Protein AF-A0A127FD53-F1 (afdb_monomer)

Mean predicted aligned error: 14.06 Å

pLDDT: mean 84.42, std 16.57, range [41.66, 98.06]

Foldseek 3Di:
DDDPDPDPDDDDDLVRLVVLLVVCVVPNLVVSCVVVVHDSVSSVVSVVCVVVVNRPDPPCPPPCPPVVVVVVVVVVVVVVVVVVVVVVVVVVVVVVVVVVVVD

Nearest PDB structures (foldseek):
  7trv-assembly1_B  TM=3.848E-01  e=1.636E-01  Yersinia pestis CO92
  6m5f-assembly1_C  TM=4.734E-01  e=6.173E-01  Pseudomonas aeruginosa PAO1
  3fzv-assembly1_B  TM=4.806E-01  e=1.697E+00  Pseudomonas aeruginosa PAO1
  6m5f-assembly1_B  TM=4.598E-01  e=1.496E+00  Pseudomonas aeruginosa PAO1
  1ixc-assembly1_A-2  TM=3.747E-01  e=1.024E+00  Cupriavidus necator

Structure (mmCIF, N/CA/C/O backbone):
data_AF-A0A127FD53-F1
#
_entry.id   AF-A0A127FD53-F1
#
loop_
_atom_site.group_PDB
_atom_site.id
_atom_site.type_symbol
_atom_site.label_atom_id
_atom_site.label_alt_id
_atom_site.label_comp_id
_atom_site.label_asym_id
_atom_site.label_entity_id
_atom_site.label_seq_id
_atom_site.pdbx_PDB_ins_code
_atom_site.Cartn_x
_atom_site.Cartn_y
_atom_site.Cartn_z
_atom_site.occupancy
_atom_site.B_iso_or_equiv
_atom_site.auth_seq_id
_atom_site.auth_comp_id
_atom_site.auth_asym_id
_atom_site.auth_atom_id
_atom_site.pdbx_PDB_model_num
ATOM 1 N N . MET A 1 1 ? -21.774 18.612 27.435 1.00 41.66 1 MET A N 1
ATOM 2 C CA . MET A 1 1 ? -20.380 18.190 27.164 1.00 41.66 1 MET A CA 1
ATOM 3 C C . MET A 1 1 ? -20.249 16.727 27.587 1.00 41.66 1 MET A C 1
ATOM 5 O O . MET A 1 1 ? -20.271 16.458 28.780 1.00 41.66 1 MET A O 1
ATOM 9 N N . GLY A 1 2 ? -20.265 15.774 26.648 1.00 51.47 2 GLY A N 1
ATOM 10 C CA . GLY A 1 2 ? -20.231 14.339 26.970 1.00 51.47 2 GLY A CA 1
ATOM 11 C C . GLY A 1 2 ? -18.857 13.912 27.490 1.00 51.47 2 GLY A C 1
ATOM 12 O O . GLY A 1 2 ? -17.844 14.221 26.864 1.00 51.47 2 GLY A O 1
ATOM 13 N N . LYS A 1 3 ? -18.821 13.231 28.638 1.00 46.91 3 LYS A N 1
ATOM 14 C CA . LYS A 1 3 ? -17.598 12.670 29.226 1.00 46.91 3 LYS A CA 1
ATOM 15 C C . LYS A 1 3 ? -17.013 11.642 28.248 1.00 46.91 3 LYS A C 1
ATOM 17 O O . LYS A 1 3 ? -17.686 10.682 27.886 1.00 46.91 3 LYS A O 1
ATOM 22 N N . LYS A 1 4 ? -15.782 11.862 27.774 1.00 55.62 4 LYS A N 1
ATOM 23 C CA . LYS A 1 4 ? -15.025 10.849 27.026 1.00 55.62 4 LYS A CA 1
ATOM 24 C C . LYS A 1 4 ? -14.518 9.824 28.038 1.00 55.62 4 LYS A C 1
ATOM 26 O O . LYS A 1 4 ? -13.515 10.063 28.700 1.00 55.62 4 LYS A O 1
ATOM 31 N N . GLU A 1 5 ? -15.242 8.720 28.171 1.00 54.03 5 GLU A N 1
ATOM 32 C CA . GLU A 1 5 ? -14.793 7.540 28.911 1.00 54.03 5 GLU A CA 1
ATOM 33 C C . GLU A 1 5 ? -13.455 7.056 28.326 1.00 54.03 5 GLU A C 1
ATOM 35 O O . GLU A 1 5 ? -13.341 6.817 27.118 1.00 54.03 5 GLU A O 1
ATOM 40 N N . TYR A 1 6 ? -12.425 6.939 29.167 1.00 51.41 6 TYR A N 1
ATOM 41 C CA . TYR A 1 6 ? -11.126 6.402 28.768 1.00 51.41 6 TYR A CA 1
ATOM 42 C C . TYR A 1 6 ? -11.281 4.902 28.511 1.00 51.41 6 TYR A C 1
ATOM 44 O O . TYR A 1 6 ? -11.308 4.092 29.435 1.00 51.41 6 TYR A O 1
ATOM 52 N N . THR A 1 7 ? -11.432 4.523 27.242 1.00 61.31 7 THR A N 1
ATOM 53 C CA . THR A 1 7 ? -11.467 3.109 26.870 1.00 61.31 7 THR A CA 1
ATOM 54 C C . THR A 1 7 ? -10.027 2.594 26.828 1.00 61.31 7 THR A C 1
ATOM 56 O O . THR A 1 7 ? -9.225 3.148 26.070 1.00 61.31 7 THR A O 1
ATOM 59 N N . PRO A 1 8 ? -9.666 1.560 27.608 1.00 62.12 8 PRO A N 1
ATOM 60 C CA . PRO A 1 8 ? -8.323 0.998 27.568 1.00 62.12 8 PRO A CA 1
ATOM 61 C C . PRO A 1 8 ? -7.976 0.560 26.141 1.00 62.12 8 PRO A C 1
ATOM 63 O O . PRO A 1 8 ? -8.807 -0.007 25.425 1.00 62.12 8 PRO A O 1
ATOM 66 N N . ASN A 1 9 ? -6.745 0.852 25.719 1.00 68.06 9 ASN A N 1
ATOM 67 C CA . ASN A 1 9 ? -6.276 0.560 24.371 1.00 68.06 9 ASN A CA 1
ATOM 68 C C . ASN A 1 9 ? -6.215 -0.962 24.161 1.00 68.06 9 ASN A C 1
ATOM 70 O O . ASN A 1 9 ? -5.305 -1.628 24.653 1.00 68.06 9 ASN A O 1
ATOM 74 N N . ARG A 1 10 ? -7.204 -1.521 23.454 1.00 77.38 10 ARG A N 1
ATOM 75 C CA . ARG A 1 10 ? -7.226 -2.947 23.107 1.00 77.38 10 ARG A CA 1
ATOM 76 C C . ARG A 1 10 ? -6.078 -3.251 22.149 1.00 77.38 10 ARG A C 1
ATOM 78 O O . ARG A 1 10 ? -6.063 -2.764 21.019 1.00 77.38 10 ARG A O 1
ATOM 85 N N . GLN A 1 11 ? -5.142 -4.076 22.602 1.00 83.81 11 GLN A N 1
ATOM 86 C CA . GLN A 1 11 ? -4.079 -4.609 21.762 1.00 83.81 11 GLN A CA 1
ATOM 87 C C . GLN A 1 11 ? -4.571 -5.868 21.052 1.00 83.81 11 GLN A C 1
ATOM 89 O O . GLN A 1 11 ? -5.233 -6.713 21.648 1.00 83.81 11 GLN A O 1
ATOM 94 N N . TYR A 1 12 ? -4.251 -5.971 19.767 1.00 88.00 12 TYR A N 1
ATOM 95 C CA . TYR A 1 12 ? -4.580 -7.122 18.935 1.00 88.00 12 TYR A CA 1
ATOM 96 C C . TYR A 1 12 ? -3.293 -7.654 18.319 1.00 88.00 12 TYR A C 1
ATOM 98 O O . TYR A 1 12 ? -2.453 -6.852 17.888 1.00 88.00 12 TYR A O 1
ATOM 106 N N . THR A 1 13 ? -3.162 -8.978 18.258 1.00 90.62 13 THR A N 1
ATOM 107 C CA . THR A 1 13 ? -2.038 -9.631 17.579 1.00 90.62 13 THR A CA 1
ATOM 108 C C . THR A 1 13 ? -2.111 -9.392 16.073 1.00 90.62 13 THR A C 1
ATOM 110 O O . THR A 1 13 ? -3.164 -9.025 15.539 1.00 90.62 13 THR A O 1
ATOM 113 N N . ASP A 1 14 ? -0.994 -9.550 15.373 1.00 89.00 14 ASP A N 1
ATOM 114 C CA . ASP A 1 14 ? -0.957 -9.295 13.933 1.00 89.00 14 ASP A CA 1
ATOM 115 C C . ASP A 1 14 ? -1.724 -10.361 13.150 1.00 89.00 14 ASP A C 1
ATOM 117 O O . ASP A 1 14 ? -2.447 -10.024 12.211 1.00 89.00 14 ASP A O 1
ATOM 121 N N . GLU A 1 15 ? -1.709 -11.606 13.618 1.00 89.38 15 GLU A N 1
ATOM 122 C CA . GLU A 1 15 ? -2.513 -12.702 13.075 1.00 89.38 15 GLU A CA 1
ATOM 123 C C . GLU A 1 15 ? -4.005 -12.367 13.162 1.00 89.38 15 GLU A C 1
A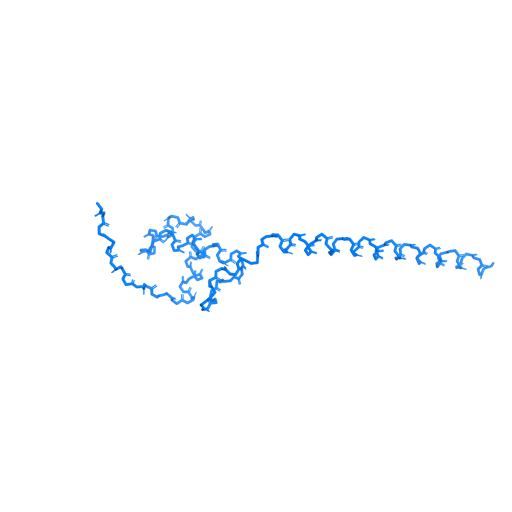TOM 125 O O . GLU A 1 15 ? -4.741 -12.509 12.186 1.00 89.38 15 GLU A O 1
ATOM 130 N N . PHE A 1 16 ? -4.451 -11.828 14.304 1.00 94.00 16 PHE A N 1
ATOM 131 C CA . PHE A 1 16 ? -5.842 -11.417 14.476 1.00 94.00 16 PHE A CA 1
ATOM 132 C C . PHE A 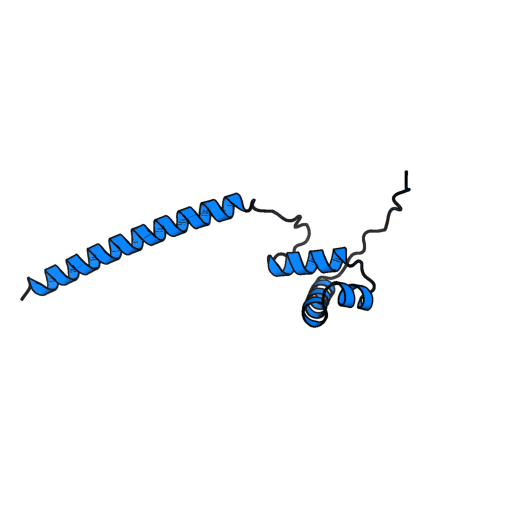1 16 ? -6.227 -10.290 13.513 1.00 94.00 16 PHE A C 1
ATOM 134 O O . PHE A 1 16 ? -7.318 -10.300 12.942 1.00 94.00 16 PHE A O 1
ATOM 141 N N . LYS A 1 17 ? -5.335 -9.316 13.296 1.00 93.75 17 LYS A N 1
ATOM 142 C CA . LYS A 1 17 ? -5.570 -8.223 12.339 1.00 93.75 17 LYS A CA 1
ATOM 143 C C . LYS A 1 17 ? -5.697 -8.751 10.911 1.00 93.75 17 LYS A C 1
ATOM 145 O O . LYS A 1 17 ? -6.575 -8.291 10.181 1.00 93.75 17 LYS A O 1
ATOM 150 N N . ILE A 1 18 ? -4.839 -9.694 10.517 1.00 94.06 18 ILE A N 1
ATOM 151 C CA . ILE A 1 18 ? -4.847 -10.314 9.186 1.00 94.06 18 ILE A CA 1
ATOM 152 C C . ILE A 1 18 ? -6.160 -11.071 8.965 1.00 94.06 18 ILE A C 1
ATOM 154 O O . ILE A 1 18 ? -6.853 -10.821 7.975 1.00 94.06 18 ILE A O 1
ATOM 158 N N . GLU A 1 19 ? -6.557 -11.919 9.913 1.00 95.94 19 GLU A N 1
ATOM 159 C CA . GLU A 1 19 ? -7.810 -12.674 9.822 1.00 95.94 19 GLU A CA 1
ATOM 160 C C . GLU A 1 19 ? -9.041 -11.756 9.836 1.00 95.94 19 GLU A C 1
ATOM 162 O O . GLU A 1 19 ? -9.990 -11.964 9.076 1.00 95.94 19 GLU A O 1
ATOM 167 N N . ALA A 1 20 ? -9.012 -10.667 10.609 1.00 96.25 20 ALA A N 1
ATOM 168 C CA . ALA A 1 20 ? -10.081 -9.673 10.597 1.00 96.25 20 ALA A CA 1
ATOM 169 C C . ALA A 1 20 ? -10.238 -8.990 9.229 1.00 96.25 20 ALA A C 1
ATOM 171 O O . ALA A 1 20 ? -11.364 -8.762 8.774 1.00 96.25 20 ALA A O 1
ATOM 172 N N . VAL A 1 21 ? -9.129 -8.684 8.549 1.00 96.50 21 VAL A N 1
ATOM 173 C CA . VAL A 1 21 ? -9.153 -8.130 7.187 1.00 96.50 21 VAL A CA 1
ATOM 174 C C . VAL A 1 21 ? -9.650 -9.164 6.178 1.00 96.50 21 VAL A C 1
ATOM 176 O O . VAL A 1 21 ? -10.478 -8.825 5.331 1.00 96.50 21 VAL A O 1
ATOM 179 N N . ARG A 1 22 ? -9.214 -10.423 6.286 1.00 96.69 22 ARG A N 1
ATOM 180 C CA . ARG A 1 22 ? -9.678 -11.525 5.428 1.00 96.69 22 ARG A CA 1
ATOM 181 C C . ARG A 1 22 ? -11.187 -11.742 5.548 1.00 96.69 22 ARG A C 1
ATOM 183 O O . ARG A 1 22 ? -11.888 -11.864 4.540 1.00 96.69 22 ARG A O 1
ATOM 190 N N . LEU A 1 23 ? -11.705 -11.720 6.775 1.00 97.44 23 LEU A N 1
ATOM 191 C CA . LEU A 1 23 ? -13.137 -11.797 7.035 1.00 97.44 23 LEU A CA 1
ATOM 192 C C . LEU A 1 23 ? -13.867 -10.587 6.440 1.00 97.44 23 LEU A C 1
ATOM 194 O O . LEU A 1 23 ? -14.862 -10.754 5.737 1.00 97.44 23 LEU A O 1
ATOM 198 N N . ALA A 1 24 ? -13.355 -9.373 6.655 1.00 96.69 24 ALA A N 1
ATOM 199 C CA . ALA A 1 24 ? -13.942 -8.152 6.105 1.00 96.69 24 ALA A CA 1
ATOM 200 C C . ALA A 1 24 ? -13.970 -8.131 4.569 1.00 96.69 24 ALA A C 1
ATOM 202 O O . ALA A 1 24 ? -14.905 -7.575 3.996 1.00 96.69 24 ALA A O 1
ATOM 203 N N . ALA A 1 25 ? -12.994 -8.750 3.901 1.00 95.88 25 ALA A N 1
ATOM 204 C CA . ALA A 1 25 ? -13.000 -8.919 2.449 1.00 95.88 25 ALA A CA 1
ATOM 205 C C . ALA A 1 25 ? -14.107 -9.875 1.970 1.00 95.88 25 ALA A C 1
ATOM 207 O O . ALA A 1 25 ? -14.630 -9.698 0.876 1.00 95.88 25 ALA A O 1
ATOM 208 N N . SER A 1 26 ? -14.484 -10.851 2.800 1.00 96.94 26 SER A N 1
ATOM 209 C CA . SER A 1 26 ? -15.482 -11.871 2.457 1.00 96.94 26 SER A CA 1
ATOM 210 C C . SER A 1 26 ? -16.918 -11.414 2.730 1.00 96.94 26 SER A C 1
ATOM 212 O O . SER A 1 26 ? -17.809 -11.673 1.930 1.00 96.94 26 SER A O 1
ATOM 214 N N . ILE A 1 27 ? -17.157 -10.745 3.865 1.00 96.25 27 ILE A N 1
ATOM 215 C CA . ILE A 1 27 ? -18.516 -10.405 4.337 1.00 96.25 27 ILE A CA 1
ATOM 216 C C . ILE A 1 27 ? -18.754 -8.902 4.528 1.00 96.25 27 ILE A C 1
ATOM 218 O O . ILE A 1 27 ? -19.819 -8.493 4.981 1.00 96.25 27 ILE A O 1
ATOM 222 N N . GLY A 1 28 ? -17.772 -8.062 4.205 1.00 93.75 28 GLY A N 1
ATOM 223 C CA . GLY A 1 28 ? -17.821 -6.621 4.432 1.00 93.75 28 GLY A CA 1
ATOM 224 C C . GLY A 1 28 ? -17.382 -6.207 5.842 1.00 93.75 28 GLY A C 1
ATOM 225 O O . GLY A 1 28 ? -17.460 -6.962 6.813 1.00 93.75 28 GLY A O 1
ATOM 226 N N . GLY A 1 29 ? -16.921 -4.958 5.972 1.00 92.25 29 GLY A N 1
ATOM 227 C CA . GLY A 1 29 ? -16.303 -4.456 7.206 1.00 92.25 29 GLY A CA 1
ATOM 228 C C . GLY A 1 29 ? -17.244 -4.368 8.414 1.00 92.25 29 GLY A C 1
ATOM 229 O O . GLY A 1 29 ? -16.830 -4.679 9.527 1.00 92.25 29 GLY A O 1
ATOM 230 N N . ASN A 1 30 ? -18.508 -3.977 8.217 1.00 94.81 30 ASN A N 1
ATOM 231 C CA . ASN A 1 30 ? -19.484 -3.878 9.312 1.00 94.81 30 ASN A CA 1
ATOM 232 C C . ASN A 1 30 ? -19.929 -5.270 9.821 1.00 94.81 30 ASN A C 1
ATOM 234 O O . ASN A 1 30 ? -19.820 -5.513 11.024 1.00 94.81 30 ASN A O 1
ATOM 238 N N . PRO A 1 31 ? -20.316 -6.230 8.955 1.00 96.94 31 PRO A N 1
ATOM 239 C CA . PRO A 1 31 ? -20.583 -7.602 9.395 1.00 96.94 31 PRO A CA 1
ATOM 240 C C . PRO A 1 31 ? -19.384 -8.274 10.079 1.00 96.94 31 PRO A C 1
ATOM 242 O O . PRO A 1 31 ? -19.558 -8.914 11.116 1.00 96.94 31 PRO A O 1
ATOM 245 N N . ALA A 1 32 ? -18.164 -8.073 9.566 1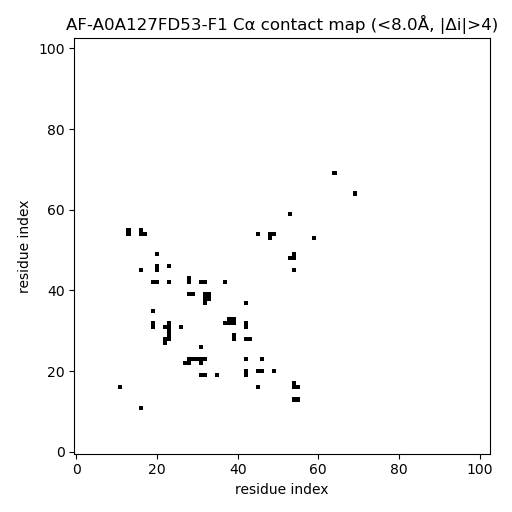.00 97.12 32 ALA A N 1
ATOM 246 C CA . ALA A 1 32 ? -16.947 -8.587 10.196 1.00 97.12 32 ALA A CA 1
ATOM 247 C C . ALA A 1 32 ? -16.713 -7.993 11.594 1.00 97.12 32 ALA A C 1
ATOM 249 O O . ALA A 1 32 ? -16.456 -8.735 12.537 1.00 97.12 32 ALA A O 1
ATOM 250 N N . ALA A 1 33 ? -16.870 -6.676 11.757 1.00 95.94 33 ALA A N 1
ATOM 251 C CA . ALA A 1 33 ? -16.723 -6.008 13.049 1.00 95.94 33 ALA A CA 1
ATOM 252 C C . ALA A 1 33 ? -17.710 -6.539 14.101 1.00 95.94 33 ALA A C 1
ATOM 254 O O . ALA A 1 33 ? -17.305 -6.854 15.220 1.00 95.94 33 ALA A O 1
ATOM 255 N N . LYS A 1 34 ? -18.986 -6.712 13.720 1.00 96.75 34 LYS A N 1
ATOM 256 C CA . LYS A 1 34 ? -20.014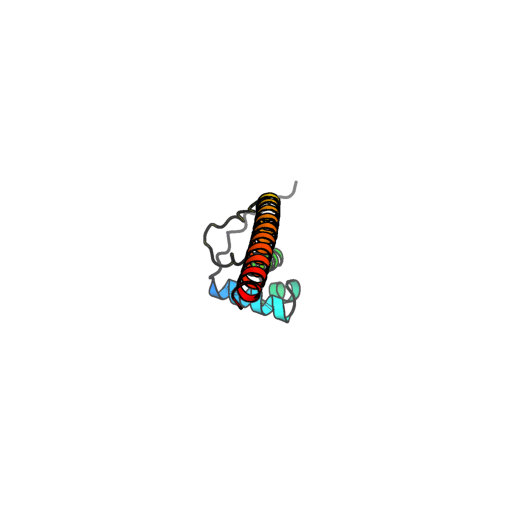 -7.297 14.594 1.00 96.75 34 LYS A CA 1
ATOM 257 C C . LYS A 1 34 ? -19.667 -8.727 15.003 1.00 96.75 34 LYS A C 1
ATOM 259 O O . LYS A 1 34 ? -19.756 -9.051 16.181 1.00 96.75 34 LYS A O 1
ATOM 264 N N . ARG A 1 35 ? -19.235 -9.561 14.051 1.00 96.62 35 ARG A N 1
ATOM 265 C CA . ARG A 1 35 ? -18.867 -10.963 14.308 1.00 96.62 35 ARG A CA 1
ATOM 266 C C . ARG A 1 35 ? -17.647 -11.099 15.221 1.00 96.62 35 ARG A C 1
ATOM 268 O O . ARG A 1 35 ? -17.592 -12.028 16.015 1.00 96.62 35 ARG A O 1
ATOM 275 N N . LEU A 1 36 ? -16.687 -10.184 15.107 1.00 95.00 36 LEU A N 1
ATOM 276 C CA . LEU A 1 36 ? -15.455 -10.178 15.899 1.00 95.00 36 LEU A CA 1
ATOM 277 C C . LEU A 1 36 ? -15.588 -9.434 17.238 1.00 95.00 36 LEU A C 1
ATOM 279 O O . LEU A 1 36 ? -14.660 -9.465 18.040 1.00 95.00 36 LEU A O 1
ATOM 283 N N . GLY A 1 37 ? -16.701 -8.736 17.486 1.00 94.38 37 GLY A N 1
ATOM 284 C CA . GLY A 1 37 ? -16.898 -7.959 18.716 1.00 94.38 37 GLY A CA 1
ATOM 285 C C . GLY A 1 37 ? -15.944 -6.764 18.859 1.00 94.38 37 GLY A C 1
ATOM 286 O O . GLY A 1 37 ? -15.623 -6.347 19.979 1.00 94.38 37 GLY A O 1
ATOM 287 N N . ILE A 1 38 ? -15.470 -6.211 17.738 1.00 93.69 38 ILE A N 1
ATOM 288 C CA . ILE A 1 38 ? -14.542 -5.072 17.706 1.00 93.69 38 ILE A CA 1
ATOM 289 C C . ILE A 1 38 ? -15.170 -3.860 17.009 1.00 93.69 38 ILE A C 1
ATOM 291 O O . ILE A 1 38 ? -16.083 -4.018 16.197 1.00 93.69 38 ILE A O 1
ATOM 295 N N . PRO A 1 39 ? -14.693 -2.633 17.283 1.00 93.00 39 PRO A N 1
ATOM 296 C CA . PRO A 1 39 ? -15.220 -1.444 16.625 1.00 93.00 39 PRO A CA 1
ATOM 297 C C . PRO A 1 39 ? -15.072 -1.506 15.098 1.00 93.00 39 PRO A C 1
ATOM 299 O O . PRO A 1 39 ? -14.015 -1.851 14.566 1.00 93.00 39 PRO A O 1
ATOM 302 N N . GLN A 1 40 ? -16.111 -1.089 14.371 1.00 92.81 40 GLN A N 1
ATOM 303 C CA . GLN A 1 40 ? -16.082 -1.022 12.904 1.00 92.81 40 GLN A CA 1
ATOM 304 C C . GLN A 1 40 ? -14.952 -0.118 12.386 1.00 92.81 40 GLN A C 1
ATOM 306 O O . GLN A 1 40 ? -14.330 -0.410 11.360 1.00 92.81 40 GLN A O 1
ATOM 311 N N . SER A 1 41 ? -14.656 0.968 13.102 1.00 89.75 41 SER A N 1
ATOM 312 C CA . SER A 1 41 ? -13.546 1.871 12.788 1.00 89.75 41 SER A CA 1
ATOM 313 C C . SER A 1 41 ? -12.194 1.151 12.814 1.00 89.75 41 SER A C 1
ATOM 315 O O . SER A 1 41 ? -11.353 1.409 11.953 1.00 89.75 41 SER A O 1
ATOM 317 N N . THR A 1 42 ? -12.005 0.197 13.730 1.00 92.19 42 THR A N 1
ATOM 318 C CA . THR A 1 42 ? -10.803 -0.640 13.823 1.00 92.19 42 THR A CA 1
ATOM 319 C C . THR A 1 42 ? -10.641 -1.509 12.578 1.00 92.19 42 THR A C 1
ATOM 321 O O . THR A 1 42 ? -9.599 -1.440 11.926 1.00 92.19 42 THR A O 1
ATOM 324 N N . VAL A 1 43 ? -11.687 -2.245 12.186 1.00 94.75 43 VAL A N 1
ATOM 325 C CA . VAL A 1 43 ? -11.672 -3.086 10.972 1.00 94.75 43 VAL A CA 1
ATOM 326 C C . VAL A 1 43 ? -11.435 -2.239 9.726 1.00 94.75 43 VAL A C 1
ATOM 328 O O . VAL A 1 43 ? -10.593 -2.570 8.896 1.00 94.75 43 VAL A O 1
ATOM 331 N N . THR A 1 44 ? -12.124 -1.103 9.613 1.00 92.31 44 THR A N 1
ATOM 332 C CA . THR A 1 44 ? -11.982 -0.187 8.472 1.00 92.31 44 THR A CA 1
ATOM 333 C C . THR A 1 44 ? -10.549 0.340 8.361 1.00 92.31 44 THR A C 1
ATOM 335 O O . THR A 1 44 ? -9.978 0.379 7.270 1.00 92.31 44 THR A O 1
ATOM 338 N N . ASN A 1 45 ? -9.929 0.694 9.491 1.00 91.56 45 ASN A N 1
ATOM 339 C CA . ASN A 1 45 ? -8.537 1.125 9.526 1.00 91.56 45 ASN A CA 1
ATOM 340 C C . ASN A 1 45 ? -7.573 0.002 9.111 1.00 91.56 45 ASN A C 1
ATOM 342 O O . ASN A 1 45 ? -6.648 0.257 8.343 1.00 91.56 45 ASN A O 1
ATOM 346 N N . TRP A 1 46 ? -7.789 -1.233 9.568 1.00 94.31 46 TRP A N 1
ATOM 347 C CA . TRP A 1 46 ? -6.957 -2.375 9.175 1.00 94.31 46 TRP A CA 1
ATOM 348 C C . TRP A 1 46 ? -7.104 -2.732 7.700 1.00 94.31 46 TRP A C 1
ATOM 350 O O . TRP A 1 46 ? -6.093 -2.938 7.038 1.00 94.31 46 TRP A O 1
ATOM 360 N N . VAL A 1 47 ? -8.318 -2.704 7.144 1.00 93.56 47 VAL A N 1
ATOM 361 C CA . VAL A 1 47 ? -8.538 -2.901 5.700 1.00 93.56 47 VAL A CA 1
ATOM 362 C C . VAL A 1 47 ? -7.793 -1.833 4.897 1.00 93.56 47 VAL A C 1
ATOM 364 O O . VAL A 1 47 ? -7.121 -2.147 3.916 1.00 93.56 47 VAL A O 1
ATOM 367 N N . ARG A 1 48 ? -7.848 -0.566 5.329 1.00 91.38 48 ARG A N 1
ATOM 368 C CA . ARG A 1 48 ? -7.101 0.526 4.689 1.00 91.38 48 ARG A CA 1
ATOM 369 C C . ARG A 1 48 ? -5.584 0.315 4.770 1.00 91.38 48 ARG A C 1
ATOM 371 O O . ARG A 1 48 ? -4.904 0.494 3.766 1.00 91.38 48 ARG A O 1
ATOM 378 N N . ARG A 1 49 ? -5.055 -0.065 5.939 1.00 89.19 49 ARG A N 1
ATOM 379 C CA . ARG A 1 49 ? -3.620 -0.357 6.134 1.00 89.19 49 ARG A CA 1
ATOM 380 C C . ARG A 1 49 ? -3.160 -1.571 5.330 1.00 89.19 49 ARG A C 1
ATOM 382 O O . ARG A 1 49 ? -2.083 -1.529 4.755 1.00 89.19 49 ARG A O 1
ATOM 389 N N . SER A 1 50 ? -3.991 -2.606 5.233 1.00 90.94 50 SER A N 1
ATOM 390 C CA . SER A 1 50 ? -3.729 -3.790 4.411 1.00 90.94 50 SER A CA 1
ATOM 391 C C . SER A 1 50 ? -3.598 -3.429 2.932 1.00 90.94 50 SER A C 1
ATOM 393 O O . SER A 1 50 ? -2.607 -3.794 2.311 1.00 90.94 50 SER A O 1
ATOM 395 N N . LYS A 1 51 ? -4.517 -2.614 2.390 1.00 87.31 51 LYS A N 1
ATOM 396 C CA . LYS A 1 51 ? -4.424 -2.105 1.007 1.00 87.31 51 LYS A CA 1
ATOM 397 C C . LYS A 1 51 ? -3.178 -1.253 0.754 1.00 87.31 51 LYS A C 1
ATOM 399 O O . LYS A 1 51 ? -2.699 -1.201 -0.370 1.00 87.31 51 LYS A O 1
ATOM 404 N N . ALA A 1 52 ? -2.677 -0.579 1.786 1.00 84.62 52 ALA A N 1
ATOM 405 C CA . ALA A 1 52 ? -1.456 0.217 1.723 1.00 84.62 52 ALA A CA 1
ATOM 406 C C . ALA A 1 52 ? -0.174 -0.599 1.991 1.00 84.62 52 ALA A C 1
ATOM 408 O O . ALA A 1 52 ? 0.901 -0.012 1.996 1.00 84.62 52 ALA A O 1
ATOM 409 N N . GLY A 1 53 ? -0.269 -1.908 2.264 1.00 84.81 53 GLY A N 1
ATOM 410 C CA . GLY A 1 53 ? 0.884 -2.755 2.593 1.00 84.81 53 GLY A CA 1
ATOM 411 C C . GLY A 1 53 ? 1.503 -2.500 3.973 1.00 84.81 53 GLY A C 1
ATOM 412 O O . GLY A 1 53 ? 2.591 -2.983 4.241 1.00 84.81 53 GLY A O 1
ATOM 413 N N . THR A 1 54 ? 0.824 -1.760 4.857 1.00 84.62 54 THR A N 1
ATOM 414 C CA . THR A 1 54 ? 1.353 -1.319 6.168 1.00 84.62 54 THR A CA 1
ATOM 415 C C . THR A 1 54 ? 0.625 -1.955 7.356 1.00 84.62 54 THR A C 1
ATOM 417 O O . THR A 1 54 ? 0.623 -1.419 8.471 1.00 84.62 54 THR A O 1
ATOM 420 N N . LEU A 1 55 ? -0.082 -3.070 7.149 1.00 83.88 55 LEU A N 1
ATOM 421 C CA . LEU A 1 55 ? -0.700 -3.829 8.241 1.00 83.88 55 LEU A CA 1
ATOM 422 C C . LEU A 1 55 ? 0.384 -4.631 8.979 1.00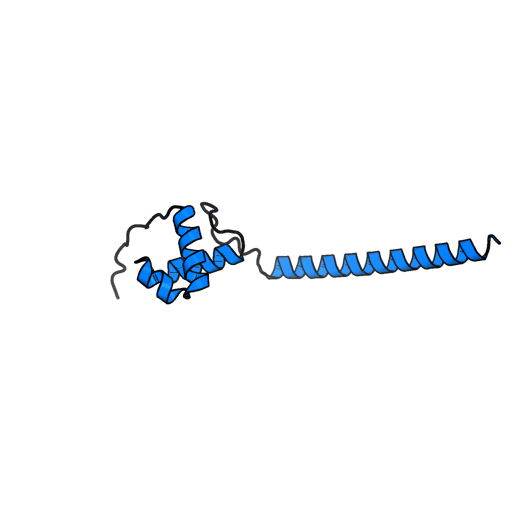 83.88 55 LEU A C 1
ATOM 424 O O . LEU A 1 55 ? 1.103 -5.384 8.341 1.00 83.88 55 LEU A O 1
ATOM 428 N N . GLY A 1 56 ? 0.489 -4.480 10.303 1.00 72.62 56 GLY A N 1
ATOM 429 C CA . GLY A 1 56 ? 1.478 -5.198 11.126 1.00 72.62 56 GLY A CA 1
ATOM 430 C C . GLY A 1 56 ? 2.710 -4.379 11.517 1.00 72.62 56 GLY A C 1
ATOM 431 O O . GLY A 1 56 ? 3.387 -4.738 12.466 1.00 72.62 56 GLY A O 1
ATOM 432 N N . GLU A 1 57 ? 2.962 -3.221 10.896 1.00 67.19 57 GLU A N 1
ATOM 433 C CA . GLU A 1 57 ? 4.041 -2.333 11.354 1.00 67.19 57 GLU A CA 1
ATOM 434 C C . GLU A 1 57 ? 3.683 -1.697 12.719 1.00 67.19 57 GLU A C 1
ATOM 436 O O . GLU A 1 57 ? 2.684 -0.951 12.806 1.00 67.19 57 GLU A O 1
ATOM 441 N N . PRO A 1 58 ? 4.452 -1.972 13.797 1.00 49.38 58 PRO A N 1
ATOM 442 C CA . PRO A 1 58 ? 4.277 -1.324 15.091 1.00 49.38 58 PRO A CA 1
ATOM 443 C C . PRO A 1 58 ? 4.673 0.149 14.964 1.00 49.38 58 PRO A C 1
ATOM 445 O O . PRO A 1 58 ? 5.740 0.470 14.455 1.00 49.38 58 PRO A O 1
ATOM 448 N N . GLY A 1 59 ? 3.815 1.072 15.400 1.00 52.31 59 GLY A N 1
ATOM 449 C CA . GLY A 1 59 ? 4.154 2.502 15.392 1.00 52.31 59 GLY A CA 1
ATOM 450 C C . GLY A 1 59 ? 4.086 3.199 14.028 1.00 52.31 59 GLY A C 1
ATOM 451 O O . GLY A 1 59 ? 4.308 4.407 13.975 1.00 52.31 59 GLY A O 1
ATOM 452 N N . ALA A 1 60 ? 3.681 2.511 12.954 1.00 45.78 60 ALA A N 1
ATOM 453 C CA . ALA A 1 60 ? 3.304 3.168 11.708 1.00 45.78 60 ALA A CA 1
ATOM 454 C C . ALA A 1 60 ? 1.972 3.915 11.905 1.00 45.78 60 ALA A C 1
ATOM 456 O O . ALA A 1 60 ? 0.888 3.474 11.499 1.00 45.78 60 ALA A O 1
ATOM 457 N N . ALA A 1 61 ? 2.048 5.097 12.528 1.00 48.28 61 ALA A N 1
ATOM 458 C CA . ALA A 1 61 ? 1.209 6.207 12.104 1.00 48.28 61 ALA A CA 1
ATOM 459 C C . ALA A 1 61 ? 1.232 6.207 10.571 1.00 48.28 61 ALA A C 1
ATOM 461 O O . ALA A 1 61 ? 2.284 5.912 10.001 1.00 48.28 61 ALA A O 1
ATOM 462 N N . PRO A 1 62 ? 0.106 6.458 9.881 1.00 46.16 62 PRO A N 1
ATOM 463 C CA . PRO A 1 62 ? 0.140 6.517 8.436 1.00 46.16 62 PRO A CA 1
ATOM 464 C C . PRO A 1 62 ? 1.156 7.599 8.085 1.00 46.16 62 PRO A C 1
ATOM 466 O O . PRO A 1 62 ? 0.847 8.786 8.191 1.00 46.16 62 PRO A O 1
ATOM 469 N N . VAL A 1 63 ? 2.358 7.190 7.676 1.00 49.81 63 VAL A N 1
ATOM 470 C CA . VAL A 1 63 ? 3.248 8.022 6.893 1.00 49.81 63 VAL A CA 1
ATOM 471 C C . VAL A 1 63 ? 2.489 8.135 5.588 1.00 49.81 63 VAL A C 1
ATOM 473 O O . VAL A 1 63 ? 2.661 7.366 4.647 1.00 49.81 63 VAL A O 1
ATOM 476 N N . LYS A 1 64 ? 1.515 9.048 5.587 1.00 50.41 64 LYS A N 1
ATOM 477 C CA . LYS A 1 64 ? 1.047 9.681 4.381 1.00 50.41 64 LYS A CA 1
ATOM 478 C C . LYS A 1 64 ? 2.321 10.304 3.831 1.00 50.41 64 LYS A C 1
ATOM 480 O O . LYS A 1 64 ? 2.623 11.439 4.172 1.00 50.41 64 LYS A O 1
ATOM 485 N N . ARG A 1 65 ? 3.074 9.566 3.008 1.00 53.38 65 ARG A N 1
ATOM 486 C CA 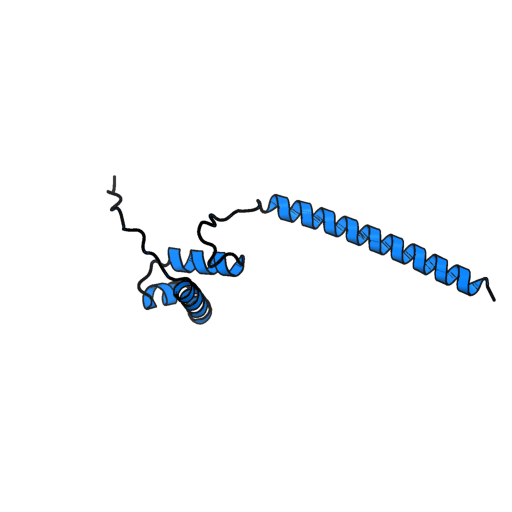. ARG A 1 65 ? 3.758 10.237 1.910 1.00 53.38 65 ARG A CA 1
ATOM 487 C C . ARG A 1 65 ? 2.640 11.043 1.263 1.00 53.38 65 ARG A C 1
ATOM 489 O O . ARG A 1 65 ? 1.631 10.426 0.887 1.00 53.38 65 ARG A O 1
ATOM 496 N N . PRO A 1 66 ? 2.673 12.383 1.341 1.00 56.69 66 PRO A N 1
ATOM 497 C CA . PRO A 1 66 ? 1.596 13.179 0.793 1.00 56.69 66 PRO A CA 1
ATOM 498 C C . PRO A 1 66 ? 1.442 12.708 -0.647 1.00 56.69 66 PRO A C 1
ATOM 500 O O . PRO A 1 66 ? 2.437 12.540 -1.342 1.00 56.69 66 PRO A O 1
ATOM 503 N N . VAL A 1 67 ? 0.214 12.398 -1.057 1.00 64.81 67 VAL A N 1
ATOM 504 C CA . VAL A 1 67 ? -0.090 11.857 -2.394 1.00 64.81 67 VAL A CA 1
ATOM 505 C C . VAL A 1 67 ? 0.650 12.651 -3.489 1.00 64.81 67 VAL A C 1
ATOM 507 O O . VAL A 1 67 ? 1.184 12.054 -4.415 1.00 64.81 67 VAL A O 1
ATOM 510 N N . SER A 1 68 ? 0.834 13.953 -3.253 1.00 73.25 68 SER A N 1
ATOM 511 C CA . SER A 1 68 ? 1.711 14.876 -3.981 1.00 73.25 68 SER A CA 1
ATOM 512 C C . SER A 1 68 ? 3.132 14.359 -4.278 1.00 73.25 68 SER A C 1
ATOM 514 O O . SER A 1 68 ? 3.553 14.391 -5.427 1.00 73.25 68 SER A O 1
ATOM 516 N N . GLU A 1 69 ? 3.883 13.836 -3.304 1.00 75.38 69 GLU A N 1
ATOM 517 C CA . GLU A 1 69 ? 5.250 13.330 -3.537 1.00 75.38 69 GLU A CA 1
ATOM 518 C C . GLU A 1 69 ? 5.259 12.124 -4.484 1.00 75.38 69 GLU A C 1
ATOM 520 O O . GLU A 1 69 ? 6.123 12.019 -5.353 1.00 75.38 69 GLU A O 1
ATOM 525 N N . LEU A 1 70 ? 4.271 11.231 -4.357 1.00 82.38 70 LEU A N 1
ATOM 526 C CA . LEU A 1 70 ? 4.130 10.084 -5.256 1.00 82.38 70 LEU A CA 1
ATOM 527 C C . LEU A 1 70 ? 3.703 10.515 -6.661 1.00 82.38 70 LEU A C 1
ATOM 529 O O . LEU A 1 70 ? 4.168 9.935 -7.637 1.00 82.38 70 LEU A O 1
ATOM 533 N N . GLU A 1 71 ? 2.838 11.520 -6.779 1.00 84.50 71 GLU A N 1
ATOM 534 C CA . GLU A 1 71 ? 2.410 12.081 -8.065 1.00 84.50 71 GLU A CA 1
ATOM 535 C C . GLU A 1 71 ? 3.556 12.805 -8.783 1.00 84.50 71 GLU A C 1
ATOM 537 O O . GLU A 1 71 ? 3.743 12.622 -9.992 1.00 84.50 71 GLU A O 1
ATOM 542 N N . ILE A 1 72 ? 4.367 13.567 -8.043 1.00 89.12 72 ILE A N 1
ATOM 543 C CA . ILE A 1 72 ? 5.581 14.222 -8.546 1.00 89.12 72 ILE A CA 1
ATOM 544 C C . ILE A 1 72 ? 6.561 13.168 -9.059 1.00 89.12 72 ILE A C 1
ATOM 546 O O . ILE A 1 72 ? 7.014 13.247 -10.204 1.00 89.12 72 ILE A O 1
ATOM 550 N N . GLU A 1 73 ? 6.835 12.145 -8.251 1.00 89.25 73 GLU A N 1
ATOM 551 C CA . GLU A 1 73 ? 7.756 11.078 -8.626 1.00 89.25 73 GLU A CA 1
ATOM 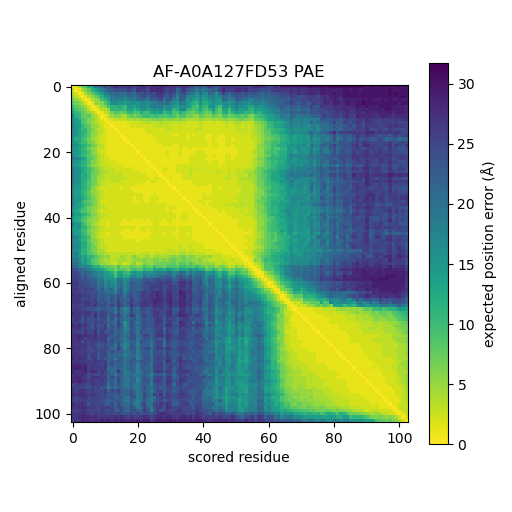552 C C . GLU A 1 73 ? 7.231 10.273 -9.823 1.00 89.25 73 GLU A C 1
ATOM 554 O O . GLU A 1 73 ? 7.977 9.985 -10.756 1.00 89.25 73 GLU A O 1
ATOM 559 N N . ASN A 1 74 ? 5.926 9.984 -9.884 1.00 95.19 74 ASN A N 1
ATOM 560 C CA . ASN A 1 74 ? 5.333 9.302 -11.035 1.00 95.19 74 ASN A CA 1
ATOM 561 C C . ASN A 1 74 ? 5.478 10.126 -12.320 1.00 95.19 74 ASN A C 1
ATOM 563 O O . ASN A 1 74 ? 5.800 9.583 -13.377 1.00 95.19 74 ASN A O 1
ATOM 567 N N . THR A 1 75 ? 5.272 11.440 -12.229 1.00 92.94 75 THR A N 1
ATOM 568 C CA . THR A 1 75 ? 5.416 12.357 -13.365 1.00 92.94 75 THR A CA 1
ATOM 569 C C . THR A 1 75 ? 6.867 12.418 -13.841 1.00 92.94 75 THR A C 1
ATOM 571 O O . THR A 1 75 ? 7.121 12.333 -15.046 1.00 92.94 75 THR A O 1
ATOM 574 N N . ARG A 1 76 ? 7.828 12.486 -12.908 1.00 96.38 76 ARG A N 1
ATOM 575 C CA . ARG A 1 76 ? 9.266 12.431 -13.205 1.00 96.38 76 ARG A CA 1
ATOM 576 C C . ARG A 1 76 ? 9.637 11.134 -13.922 1.00 96.38 76 ARG A C 1
ATOM 578 O O . ARG A 1 76 ? 10.192 11.181 -15.019 1.00 96.38 76 ARG A O 1
ATOM 585 N N . LEU A 1 77 ? 9.244 9.990 -13.362 1.00 97.25 77 LEU A N 1
ATOM 586 C CA . LEU A 1 77 ? 9.533 8.670 -13.926 1.00 97.25 77 LEU A CA 1
ATOM 587 C C . LEU A 1 77 ? 8.917 8.483 -15.318 1.00 97.25 77 LEU A C 1
ATOM 589 O O . LEU A 1 77 ? 9.562 7.938 -16.212 1.00 97.25 77 LEU A O 1
ATOM 593 N N . ARG A 1 78 ? 7.688 8.966 -15.548 1.00 96.31 78 ARG A N 1
ATOM 594 C CA . ARG A 1 78 ? 7.059 8.920 -16.880 1.00 96.31 78 ARG A CA 1
ATOM 595 C C . ARG A 1 78 ? 7.840 9.725 -17.912 1.00 96.31 78 ARG A C 1
ATOM 597 O O . ARG A 1 78 ? 7.970 9.274 -19.049 1.00 96.31 78 ARG A O 1
ATOM 604 N N . ARG A 1 79 ? 8.360 10.893 -17.527 1.00 96.88 79 ARG A N 1
ATOM 605 C CA . ARG A 1 79 ? 9.180 11.733 -18.405 1.00 96.88 79 ARG A CA 1
ATOM 606 C C . ARG A 1 79 ? 10.508 11.059 -18.745 1.00 96.88 79 ARG A C 1
ATOM 608 O O . ARG A 1 79 ? 10.873 11.008 -19.914 1.00 96.88 79 ARG A O 1
ATOM 615 N N . GLU A 1 80 ? 11.194 10.501 -17.753 1.00 96.56 80 GLU A N 1
ATOM 616 C CA . GLU A 1 80 ? 12.450 9.767 -17.964 1.00 96.56 80 GLU A CA 1
ATOM 617 C C . GLU A 1 80 ? 12.252 8.551 -18.872 1.00 96.56 80 GLU A C 1
ATOM 619 O O . GLU A 1 80 ? 13.016 8.341 -19.812 1.00 96.56 80 GLU A O 1
ATOM 624 N N . LEU A 1 81 ? 11.168 7.802 -18.662 1.00 98.06 81 LEU A N 1
ATOM 625 C CA . LEU A 1 81 ? 10.819 6.656 -19.496 1.00 98.06 81 LEU A CA 1
ATOM 626 C C . LEU A 1 81 ? 10.502 7.063 -20.942 1.00 98.06 81 LEU A C 1
ATOM 628 O O . LEU A 1 81 ? 10.876 6.348 -21.872 1.00 98.06 81 LEU A O 1
ATOM 632 N N . ALA A 1 82 ? 9.823 8.194 -21.149 1.00 97.12 82 ALA A N 1
ATOM 633 C CA . ALA A 1 82 ? 9.558 8.720 -22.487 1.00 97.12 82 ALA A CA 1
ATOM 634 C C . ALA A 1 82 ? 10.857 9.111 -23.213 1.00 97.12 82 ALA A C 1
ATOM 636 O O . ALA A 1 82 ? 11.041 8.726 -24.367 1.00 97.12 82 ALA A O 1
ATOM 637 N N . ASN A 1 83 ? 11.775 9.795 -22.523 1.00 96.81 83 ASN A N 1
ATOM 638 C CA . ASN A 1 83 ? 13.077 10.168 -23.080 1.00 96.81 83 ASN A CA 1
ATOM 639 C C . ASN A 1 83 ? 13.903 8.930 -23.454 1.00 96.81 83 ASN A C 1
ATOM 641 O O . ASN A 1 83 ? 14.356 8.814 -24.588 1.00 96.81 83 ASN A O 1
ATOM 645 N N . ALA A 1 84 ? 14.005 7.952 -22.548 1.00 97.50 84 ALA A N 1
ATOM 646 C CA . ALA A 1 84 ? 14.756 6.724 -22.801 1.00 97.50 84 ALA A CA 1
ATOM 647 C C . ALA A 1 84 ? 14.209 5.939 -24.006 1.00 97.50 84 ALA A C 1
ATOM 649 O O . ALA A 1 84 ? 14.972 5.360 -24.777 1.00 97.50 84 ALA A O 1
ATOM 650 N N . LYS A 1 85 ? 12.882 5.926 -24.201 1.00 97.06 85 LYS A N 1
ATOM 651 C CA . LYS A 1 85 ? 12.268 5.311 -25.387 1.00 97.06 85 LYS A CA 1
ATOM 652 C C . LYS A 1 85 ? 12.648 6.036 -26.675 1.00 97.06 85 LYS A C 1
ATOM 654 O O . LYS A 1 85 ? 12.932 5.361 -27.662 1.00 97.06 85 LYS A O 1
ATOM 659 N N . LEU A 1 86 ? 12.669 7.368 -26.663 1.00 97.31 86 LEU A N 1
ATOM 660 C CA . LEU A 1 86 ? 13.072 8.167 -27.820 1.00 97.31 86 LEU A CA 1
ATOM 661 C C . LEU A 1 86 ? 14.536 7.904 -28.193 1.00 97.31 86 LEU A C 1
ATOM 663 O O . LEU A 1 86 ? 14.826 7.633 -29.357 1.00 97.31 86 LEU A O 1
ATOM 667 N N . ASP A 1 87 ? 15.438 7.905 -27.211 1.00 96.81 87 ASP A N 1
ATOM 668 C CA . ASP A 1 87 ? 16.859 7.614 -27.431 1.00 96.81 87 ASP A CA 1
ATOM 669 C C . ASP A 1 87 ? 17.047 6.219 -28.041 1.00 96.81 87 ASP A C 1
ATOM 671 O O . ASP A 1 87 ? 17.779 6.035 -29.016 1.00 96.81 87 ASP A O 1
ATOM 675 N N . LEU A 1 88 ? 16.310 5.233 -27.525 1.00 97.88 88 LEU A N 1
ATOM 676 C CA . LEU A 1 88 ? 16.326 3.864 -28.033 1.00 97.88 88 LEU A CA 1
ATOM 677 C C . LEU A 1 88 ? 15.826 3.798 -29.488 1.00 97.88 88 LEU A C 1
ATOM 679 O O . LEU A 1 88 ? 16.406 3.086 -30.310 1.00 97.88 88 LEU A O 1
ATOM 683 N N . GLU A 1 89 ? 14.784 4.551 -29.844 1.00 97.06 89 GLU A N 1
ATOM 684 C CA . GLU A 1 89 ? 14.325 4.651 -31.233 1.00 97.06 89 GLU A CA 1
ATOM 685 C C . GLU A 1 89 ? 15.368 5.278 -32.161 1.00 97.06 89 GLU A C 1
ATOM 687 O O . GLU A 1 89 ? 15.554 4.788 -33.278 1.00 97.06 89 GLU A O 1
ATOM 692 N N . ILE A 1 90 ? 16.063 6.327 -31.717 1.00 96.69 90 ILE A N 1
ATOM 693 C CA . ILE A 1 90 ? 17.128 6.972 -32.495 1.00 96.69 90 ILE A CA 1
ATOM 694 C C . ILE A 1 90 ? 18.263 5.978 -32.748 1.00 96.69 90 ILE A C 1
ATOM 696 O O . ILE A 1 90 ? 18.662 5.784 -33.897 1.00 96.69 90 ILE A O 1
ATOM 700 N N . VAL A 1 91 ? 18.726 5.285 -31.705 1.00 96.88 91 VAL A N 1
ATOM 701 C CA . VAL A 1 91 ? 19.787 4.273 -31.818 1.00 96.88 91 VAL A CA 1
ATOM 702 C C . VAL A 1 91 ? 19.369 3.139 -32.755 1.00 96.88 91 VAL A C 1
ATOM 704 O O . VAL A 1 91 ? 20.151 2.729 -33.610 1.00 96.88 91 VAL A O 1
ATOM 707 N N . LYS A 1 92 ? 18.121 2.662 -32.664 1.00 96.69 92 LYS A N 1
ATOM 708 C CA . LYS A 1 92 ? 17.591 1.639 -33.581 1.00 96.69 92 LYS A CA 1
ATOM 709 C C . LYS A 1 92 ? 17.582 2.106 -35.033 1.00 96.69 92 LYS A C 1
ATOM 711 O O . LYS A 1 92 ? 17.990 1.350 -35.912 1.00 96.69 92 LYS A O 1
ATOM 716 N N . LYS A 1 93 ? 17.125 3.334 -35.295 1.00 96.19 93 LYS A N 1
ATOM 717 C CA . LYS A 1 93 ? 17.116 3.914 -36.647 1.00 96.19 93 LYS A CA 1
ATOM 718 C C . LYS A 1 93 ? 18.534 4.060 -37.194 1.00 96.19 93 LYS A C 1
ATOM 720 O O . LYS A 1 93 ? 18.769 3.699 -38.343 1.00 96.19 93 LYS A O 1
ATOM 725 N N . ALA A 1 94 ? 19.474 4.520 -36.369 1.00 95.56 94 ALA A N 1
ATOM 726 C CA . ALA A 1 94 ? 20.881 4.619 -36.741 1.00 95.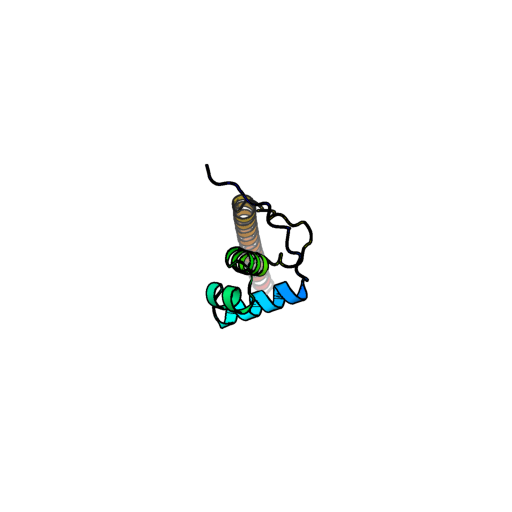56 94 ALA A CA 1
ATOM 727 C C . ALA A 1 94 ? 21.472 3.239 -37.071 1.00 95.56 94 ALA A C 1
ATOM 729 O O . ALA A 1 94 ? 22.042 3.060 -38.142 1.00 95.56 94 ALA A O 1
ATOM 730 N N . ALA A 1 95 ? 21.264 2.237 -36.211 1.00 95.44 95 ALA A N 1
ATOM 731 C CA . ALA A 1 95 ? 21.726 0.870 -36.452 1.00 95.44 95 ALA A CA 1
ATOM 732 C C . ALA A 1 95 ? 21.160 0.285 -37.759 1.00 95.44 95 ALA A C 1
ATOM 734 O O . ALA A 1 95 ? 21.899 -0.320 -38.533 1.00 95.44 95 ALA A O 1
ATOM 735 N N . ALA A 1 96 ? 19.871 0.508 -38.038 1.00 94.75 96 ALA A N 1
ATOM 736 C CA . ALA A 1 96 ? 19.243 0.077 -39.286 1.00 94.75 96 ALA A CA 1
ATOM 737 C C . ALA A 1 96 ? 19.825 0.792 -40.518 1.00 94.75 96 ALA A C 1
ATOM 739 O O . ALA A 1 96 ? 20.006 0.161 -41.558 1.00 94.75 96 ALA A O 1
ATOM 740 N N . TYR A 1 97 ? 20.133 2.088 -40.406 1.00 94.44 97 TYR A N 1
ATOM 741 C CA . TYR A 1 97 ? 20.794 2.845 -41.468 1.00 94.44 97 TYR A CA 1
ATOM 742 C C . TYR A 1 97 ? 22.193 2.289 -41.760 1.00 94.44 97 TYR A C 1
ATOM 744 O O . TYR A 1 97 ? 22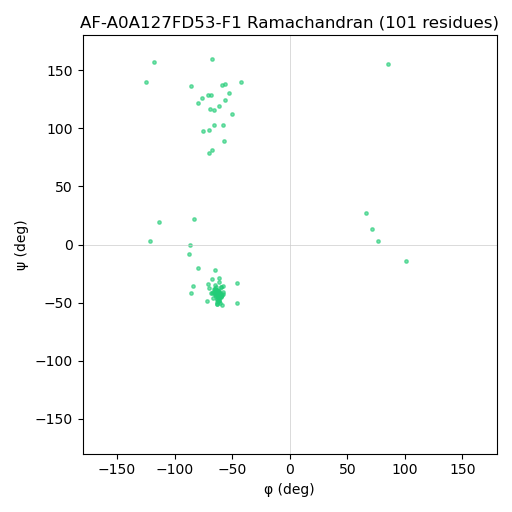.484 1.941 -42.902 1.00 94.44 97 TYR A O 1
ATOM 752 N N . PHE A 1 98 ? 23.025 2.121 -40.727 1.00 92.56 98 PHE A N 1
ATOM 753 C CA . PHE A 1 98 ? 24.385 1.596 -40.879 1.00 92.56 98 PHE A CA 1
ATOM 754 C C . PHE A 1 98 ? 24.409 0.173 -41.449 1.00 92.56 98 PHE A C 1
ATOM 756 O O . PHE A 1 98 ? 25.198 -0.104 -42.345 1.00 92.56 98 PHE A O 1
ATOM 763 N N . ALA A 1 99 ? 23.508 -0.709 -41.003 1.00 93.50 99 ALA A N 1
ATOM 764 C CA . ALA A 1 99 ? 23.402 -2.070 -41.534 1.00 93.50 99 ALA A CA 1
ATOM 765 C C . ALA A 1 99 ? 22.969 -2.126 -43.013 1.00 93.50 99 ALA A C 1
ATOM 767 O O . ALA A 1 99 ? 23.181 -3.138 -43.683 1.00 93.50 99 ALA A O 1
ATOM 768 N N . ARG A 1 100 ? 22.321 -1.070 -43.525 1.00 88.19 100 ARG A N 1
ATOM 769 C CA . ARG A 1 100 ? 21.927 -0.965 -44.935 1.00 88.19 100 ARG A CA 1
ATOM 770 C C . ARG A 1 100 ? 23.059 -0.435 -45.816 1.00 88.19 100 ARG A C 1
ATOM 772 O O . ARG A 1 100 ? 23.166 -0.897 -46.942 1.00 88.19 100 ARG A O 1
ATOM 779 N N . GLU A 1 101 ? 23.871 0.488 -45.300 1.00 82.94 101 GLU A N 1
ATOM 780 C CA . GLU A 1 101 ? 24.995 1.113 -46.022 1.00 82.94 101 GLU A CA 1
ATOM 781 C C . GLU A 1 101 ? 26.256 0.233 -46.064 1.00 82.94 101 GLU A C 1
ATOM 783 O O . GLU A 1 101 ? 27.118 0.413 -46.912 1.00 82.94 101 GLU A O 1
ATOM 788 N N . SER A 1 102 ? 26.386 -0.745 -45.164 1.00 74.69 102 SER A N 1
ATOM 789 C CA . SER A 1 102 ? 27.530 -1.665 -45.126 1.00 74.69 102 SER A CA 1
ATOM 790 C C . SER A 1 102 ? 27.416 -2.851 -46.101 1.00 74.69 102 SER A C 1
ATOM 792 O O . SER A 1 102 ? 28.006 -3.900 -45.833 1.00 74.69 102 SER A O 1
ATOM 794 N N . ARG A 1 103 ? 26.604 -2.742 -47.160 1.00 59.72 103 ARG A N 1
ATOM 795 C CA . ARG A 1 103 ? 26.349 -3.809 -48.140 1.00 59.72 103 ARG A CA 1
ATOM 796 C C . ARG A 1 103 ? 26.762 -3.382 -49.542 1.00 59.72 103 ARG A C 1
ATOM 798 O O . ARG A 1 103 ? 26.528 -2.205 -49.876 1.00 59.72 103 ARG A O 1
#

Organism: Steroidobacter denitrificans (NCBI:txid465721)

InterPro domains:
  IPR002514 Transposase IS3/IS911family [PF01527] (9-82)
  IPR009057 Homedomain-like superfamily [SSF46689] (9-101)
  IPR051839 Retinal determination transcriptional regulator [PTHR33215] (2-98)

Solvent-accessible surface area (backbone atoms only — not comparable to full-atom values): 6175 Å² total; per-residue (Å²): 133,84,83,81,77,85,71,80,84,84,83,76,56,58,68,57,52,51,51,49,35,56,43,20,73,74,63,35,44,61,59,33,14,63,77,68,76,47,59,45,68,58,43,49,50,46,44,55,28,47,77,68,73,54,57,77,56,83,87,65,63,85,78,67,68,52,66,64,60,58,52,52,49,49,53,51,52,53,51,53,52,52,50,53,52,49,54,52,50,52,52,50,52,51,52,54,51,52,67,59,69,76,108

Sequence (103 aa):
MGKKEYTPNRQYTDEFKIEAVRLAASIGGNPAAKRLGIPQSTVTNWVRRSKAGTLGEPGAAPVKRPVSELEIENTRLRRELANAKLDLEIVKKAAAYFARESR

Radius of gyration: 25.67 Å; Cα contacts (8 Å, |Δi|>4): 44; chains: 1; bounding box: 48×31×77 Å

Secondary structure (DSSP, 8-state):
-------------HHHHHHHHHHHHHH-HHHHHHHHTS-HHHHHHHHHHHHTT-TT-TT-------HHHHHHHHHHHHHHHHHHHHHHHHHHHHHHHHHHHT-